Protein AF-A0A943JMK9-F1 (afdb_monomer_lite)

Radius of gyration: 13.57 Å; chains: 1; bounding box: 33×21×37 Å

Structure (mmCIF, N/CA/C/O backbone):
data_AF-A0A943JMK9-F1
#
_entry.id   AF-A0A943JMK9-F1
#
loop_
_atom_site.group_PDB
_atom_site.id
_atom_site.type_symbol
_atom_site.label_atom_id
_atom_site.label_alt_id
_atom_site.label_comp_id
_atom_site.label_asym_id
_atom_site.label_entity_id
_atom_site.label_seq_id
_atom_site.pdbx_PDB_ins_code
_atom_site.Cartn_x
_atom_site.Cartn_y
_atom_site.Cartn_z
_atom_site.occupancy
_atom_site.B_iso_or_equiv
_atom_site.auth_seq_id
_atom_site.auth_comp_id
_atom_site.auth_asym_id
_atom_site.auth_atom_id
_atom_site.pdbx_PDB_model_num
ATOM 1 N N . MET A 1 1 ? -11.585 9.710 -4.415 1.00 50.47 1 MET A N 1
ATOM 2 C CA . MET A 1 1 ? -12.813 9.747 -3.590 1.00 50.47 1 MET A CA 1
ATOM 3 C C . MET A 1 1 ? -12.878 8.525 -2.661 1.00 50.47 1 MET A C 1
ATOM 5 O O . MET A 1 1 ? -13.903 7.880 -2.619 1.00 50.47 1 MET A O 1
ATOM 9 N N . ILE A 1 2 ? -11.799 8.169 -1.939 1.00 51.81 2 ILE A N 1
ATOM 10 C CA . ILE A 1 2 ? -11.782 6.990 -1.035 1.00 51.81 2 ILE A CA 1
ATOM 11 C C . ILE A 1 2 ? -11.545 7.422 0.418 1.00 51.81 2 ILE A C 1
ATOM 13 O O . ILE A 1 2 ? -12.279 7.032 1.315 1.00 51.81 2 ILE A O 1
ATOM 17 N N . CYS A 1 3 ? -10.646 8.384 0.641 1.00 51.53 3 CYS A N 1
ATOM 18 C CA . CYS A 1 3 ? -10.374 8.906 1.982 1.00 51.53 3 CYS A CA 1
ATOM 19 C C . CYS A 1 3 ? -11.447 9.867 2.519 1.00 51.53 3 CYS A C 1
ATOM 21 O O . CYS A 1 3 ? -11.525 10.082 3.723 1.00 51.53 3 CYS A O 1
ATOM 23 N N . ARG A 1 4 ? -12.307 10.419 1.648 1.00 53.19 4 ARG A N 1
ATOM 24 C CA . ARG A 1 4 ? -13.478 11.210 2.073 1.00 53.19 4 ARG A CA 1
ATOM 25 C C . ARG A 1 4 ? -14.534 10.356 2.789 1.00 53.19 4 ARG A C 1
ATOM 27 O O . ARG A 1 4 ? -15.261 10.901 3.605 1.00 53.19 4 ARG A O 1
ATOM 34 N N . PHE A 1 5 ? -14.600 9.051 2.514 1.00 51.94 5 PHE A N 1
ATOM 35 C CA . PHE A 1 5 ? -15.592 8.147 3.112 1.00 51.94 5 PHE A CA 1
ATOM 36 C C . PHE A 1 5 ? -15.225 7.683 4.525 1.00 51.94 5 PHE A C 1
ATOM 38 O O . PHE A 1 5 ? -16.105 7.367 5.317 1.00 51.94 5 PHE A O 1
ATOM 45 N N . ALA A 1 6 ? -13.937 7.677 4.870 1.00 57.62 6 ALA A N 1
ATOM 46 C CA . ALA A 1 6 ? -13.479 7.151 6.152 1.00 57.62 6 ALA A CA 1
ATOM 47 C C . ALA A 1 6 ? -13.509 8.181 7.302 1.00 57.62 6 ALA A C 1
ATOM 49 O O . ALA A 1 6 ? -13.249 7.803 8.436 1.00 57.62 6 ALA A O 1
ATOM 50 N N . CYS A 1 7 ? -13.797 9.466 7.040 1.00 64.56 7 CYS A N 1
ATOM 51 C CA . CYS A 1 7 ? -13.809 10.555 8.040 1.00 64.56 7 CYS A CA 1
ATOM 52 C C . CYS A 1 7 ? -12.524 10.717 8.887 1.00 64.56 7 CYS A C 1
ATOM 54 O O . CYS A 1 7 ? -12.524 11.450 9.874 1.00 64.56 7 CYS A O 1
ATOM 56 N N . TYR A 1 8 ? -11.412 10.088 8.500 1.00 72.50 8 TYR A N 1
ATOM 57 C CA . TYR A 1 8 ? -10.123 10.222 9.178 1.00 72.50 8 TYR A CA 1
ATOM 58 C C . TYR A 1 8 ? -9.271 11.333 8.565 1.00 72.50 8 TYR A C 1
ATOM 60 O O . TYR A 1 8 ? -9.340 11.593 7.365 1.00 72.50 8 TYR A O 1
ATOM 68 N N . LYS A 1 9 ? -8.412 11.964 9.378 1.00 81.06 9 LYS A N 1
ATOM 69 C CA . LYS A 1 9 ? -7.323 12.797 8.848 1.00 81.06 9 LYS A CA 1
ATOM 70 C C . LYS A 1 9 ? -6.360 11.899 8.076 1.00 81.06 9 LYS A C 1
ATOM 72 O O . LYS A 1 9 ? -5.886 10.897 8.608 1.00 81.06 9 LYS A O 1
ATOM 77 N N . TYR A 1 10 ? -6.078 12.275 6.837 1.00 84.62 10 TYR A N 1
ATOM 78 C CA . TYR A 1 10 ? -5.176 11.546 5.959 1.00 84.62 10 TYR A CA 1
ATOM 79 C C . TYR A 1 10 ? -4.213 12.511 5.267 1.00 84.62 10 TYR A C 1
ATOM 81 O O . TYR A 1 10 ? -4.561 13.660 4.993 1.00 84.62 10 TYR A O 1
ATOM 89 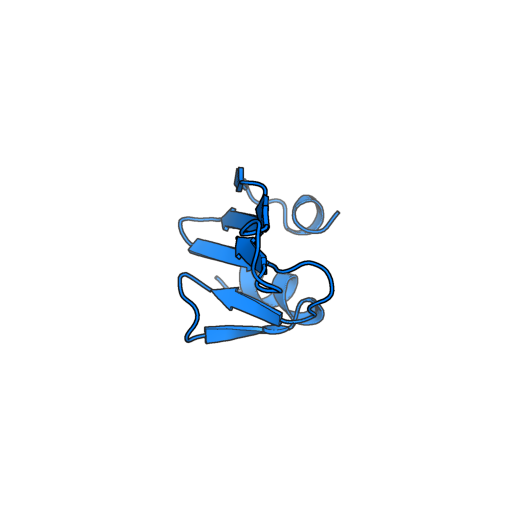N N . SER A 1 11 ? -3.017 12.021 4.955 1.00 87.56 11 SER A N 1
ATOM 90 C CA . SER A 1 11 ? -2.068 12.690 4.062 1.00 87.56 11 SER A CA 1
ATOM 91 C C . SER A 1 11 ? -1.900 11.856 2.799 1.00 87.56 11 SER A C 1
ATOM 93 O O . SER A 1 11 ? -1.884 10.629 2.878 1.00 87.56 11 SER A O 1
ATOM 95 N N . ILE A 1 12 ? -1.805 12.503 1.637 1.00 88.50 12 ILE A N 1
ATOM 96 C CA . ILE A 1 12 ? -1.559 11.822 0.362 1.00 88.50 12 ILE A CA 1
ATOM 97 C C . ILE A 1 12 ? -0.249 12.335 -0.212 1.00 88.50 12 ILE A C 1
ATOM 99 O O . ILE A 1 12 ? -0.096 13.532 -0.455 1.00 88.50 12 ILE A O 1
ATOM 103 N N . LYS A 1 13 ? 0.659 11.408 -0.502 1.00 90.38 13 LYS A N 1
ATOM 104 C CA . LYS A 1 13 ? 1.827 11.641 -1.342 1.00 90.38 13 LYS A CA 1
ATOM 105 C C . LYS A 1 13 ? 1.599 10.941 -2.675 1.00 90.38 13 LYS A C 1
ATOM 107 O O . LYS A 1 13 ? 1.470 9.719 -2.725 1.00 90.38 13 LYS A O 1
ATOM 112 N N . GLN A 1 14 ? 1.532 11.719 -3.751 1.00 88.69 14 GLN A N 1
ATOM 113 C CA . GLN A 1 14 ? 1.409 11.150 -5.088 1.00 88.69 14 GLN A CA 1
ATOM 114 C C . GLN A 1 14 ? 2.652 10.332 -5.450 1.00 88.69 14 GLN A C 1
ATOM 116 O O . GLN A 1 14 ? 3.786 10.726 -5.165 1.00 88.69 14 GLN A O 1
ATOM 121 N N . GLY A 1 15 ? 2.403 9.192 -6.086 1.00 88.62 15 GLY A N 1
ATOM 122 C CA . GLY A 1 15 ? 3.414 8.386 -6.742 1.00 88.62 15 GLY A CA 1
ATOM 123 C C . GLY A 1 15 ? 3.928 9.057 -8.012 1.00 88.62 15 GLY A C 1
ATOM 124 O O . GLY A 1 15 ? 3.388 10.055 -8.493 1.00 88.62 15 GLY A O 1
ATOM 125 N N . SER A 1 16 ? 4.982 8.486 -8.574 1.00 89.19 16 SER A N 1
ATOM 126 C CA . SER A 1 16 ? 5.634 8.977 -9.783 1.00 89.19 16 SER A CA 1
ATOM 127 C C . SER A 1 16 ? 6.049 7.814 -10.668 1.00 89.19 16 SER A C 1
ATOM 129 O O . SER A 1 16 ? 6.263 6.694 -10.204 1.00 89.19 16 SER A O 1
ATOM 131 N N . ILE A 1 17 ? 6.155 8.088 -11.963 1.00 90.69 17 ILE A N 1
ATOM 132 C CA . ILE A 1 17 ? 6.643 7.129 -12.946 1.00 90.69 17 ILE A CA 1
ATOM 133 C C . 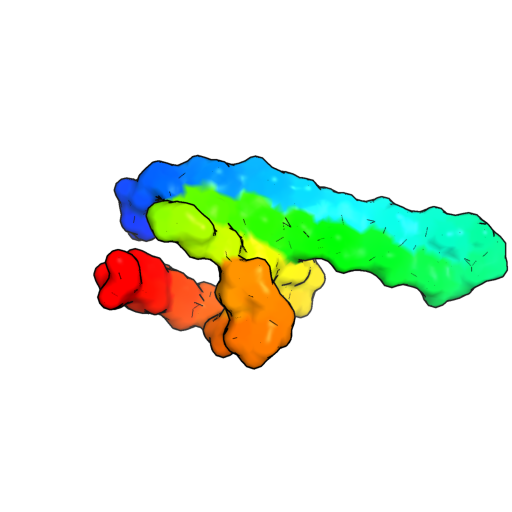ILE A 1 17 ? 7.963 7.671 -13.478 1.00 90.69 17 ILE A C 1
ATOM 135 O O . ILE A 1 17 ? 8.014 8.782 -14.006 1.00 90.69 17 ILE A O 1
ATOM 139 N N . ILE A 1 18 ? 9.029 6.892 -13.322 1.00 89.31 18 ILE A N 1
ATOM 140 C CA . ILE A 1 18 ? 10.363 7.235 -13.806 1.00 89.31 18 ILE A CA 1
ATOM 141 C C . ILE A 1 18 ? 10.698 6.278 -14.943 1.00 89.31 18 ILE A C 1
ATOM 143 O O . ILE A 1 18 ? 10.832 5.071 -14.745 1.00 89.31 18 ILE A O 1
ATOM 147 N N . ASN A 1 19 ? 10.829 6.829 -16.146 1.00 89.88 19 ASN A N 1
ATOM 148 C CA . ASN A 1 19 ? 11.247 6.074 -17.318 1.00 89.88 19 ASN A CA 1
ATOM 149 C C . ASN A 1 19 ? 12.776 6.132 -17.456 1.00 89.88 19 ASN A C 1
ATOM 151 O O . ASN A 1 19 ? 13.353 7.220 -17.564 1.00 89.88 19 ASN A O 1
ATOM 155 N N . ILE A 1 20 ? 13.432 4.970 -17.458 1.00 88.56 20 ILE A N 1
ATOM 156 C CA . ILE A 1 20 ? 14.882 4.873 -17.621 1.00 88.56 20 ILE A CA 1
ATOM 157 C C . ILE A 1 20 ? 15.190 4.903 -19.118 1.00 88.56 20 ILE A C 1
ATOM 159 O O . ILE A 1 20 ? 15.078 3.900 -19.821 1.00 88.56 20 ILE A O 1
ATOM 163 N N . LYS A 1 21 ? 15.591 6.077 -19.618 1.00 84.31 21 LYS A N 1
ATOM 164 C CA . LYS A 1 21 ? 15.914 6.273 -21.038 1.00 84.31 21 LYS A CA 1
ATOM 165 C C . LYS A 1 21 ? 16.951 5.238 -21.501 1.00 84.31 21 LYS A C 1
ATOM 167 O O . LYS A 1 21 ? 17.945 5.021 -20.814 1.00 84.31 21 LYS A O 1
ATOM 172 N N . ARG A 1 22 ? 16.739 4.689 -22.705 1.00 84.69 22 ARG A N 1
ATOM 173 C CA . ARG A 1 22 ? 17.518 3.625 -23.385 1.00 84.69 22 ARG A CA 1
ATOM 174 C C . ARG A 1 22 ? 17.164 2.178 -23.023 1.00 84.69 22 ARG A C 1
ATOM 176 O O . ARG A 1 22 ? 17.547 1.303 -23.788 1.00 84.69 22 ARG A O 1
ATOM 183 N N . ASN A 1 23 ? 16.386 1.928 -21.968 1.00 83.50 23 ASN A N 1
ATOM 184 C CA . ASN A 1 23 ? 15.892 0.590 -21.628 1.00 83.50 23 ASN A CA 1
ATOM 185 C C . ASN A 1 23 ? 14.354 0.577 -21.604 1.00 83.50 23 ASN A C 1
ATOM 187 O O . ASN A 1 23 ? 13.731 1.575 -21.258 1.00 83.50 23 ASN A O 1
ATOM 191 N N . ASN A 1 24 ? 13.722 -0.562 -21.901 1.00 86.19 24 ASN A N 1
ATOM 192 C CA . ASN A 1 24 ? 12.262 -0.737 -21.787 1.00 86.19 24 ASN A CA 1
ATOM 193 C C . ASN A 1 24 ? 11.828 -1.001 -20.329 1.00 86.19 24 ASN A C 1
ATOM 195 O O . ASN A 1 24 ? 11.011 -1.879 -20.062 1.00 86.19 24 ASN A O 1
ATOM 199 N N . ILE A 1 25 ? 12.431 -0.290 -19.373 1.00 90.88 25 ILE A N 1
ATOM 200 C CA . ILE A 1 25 ? 12.214 -0.482 -17.937 1.00 90.88 25 ILE A CA 1
ATOM 201 C C . ILE A 1 25 ? 11.648 0.809 -17.358 1.00 90.88 25 ILE A C 1
ATOM 203 O O . ILE A 1 25 ? 12.219 1.891 -17.513 1.00 90.88 25 ILE A O 1
ATOM 207 N N . VAL A 1 26 ? 10.531 0.670 -16.652 1.00 89.81 26 VAL A N 1
ATOM 208 C CA . VAL A 1 26 ? 9.832 1.776 -16.005 1.00 89.81 26 VAL A CA 1
ATOM 209 C C . VAL A 1 26 ? 9.754 1.496 -14.514 1.00 89.81 26 VAL A C 1
ATOM 211 O O . VAL A 1 26 ? 9.273 0.445 -14.095 1.00 89.81 26 VAL A O 1
ATOM 214 N N . TYR A 1 27 ? 10.214 2.452 -13.711 1.00 88.50 27 TYR A N 1
ATOM 215 C CA . TYR A 1 27 ? 10.043 2.415 -12.268 1.00 88.50 27 TYR A CA 1
ATOM 216 C C . TYR A 1 27 ? 8.739 3.120 -11.892 1.00 88.50 27 TYR A C 1
ATOM 218 O O . TYR A 1 27 ? 8.512 4.268 -12.281 1.00 88.50 27 TYR A O 1
ATOM 226 N N . VAL A 1 28 ? 7.885 2.436 -11.132 1.00 89.25 28 VAL A N 1
ATOM 227 C CA . VAL A 1 28 ? 6.590 2.961 -10.687 1.00 89.25 28 VAL A CA 1
ATOM 228 C C . VAL A 1 28 ? 6.614 3.093 -9.173 1.00 89.25 28 VAL A C 1
ATOM 230 O O . VAL A 1 28 ? 6.659 2.100 -8.451 1.00 89.25 28 VAL A O 1
ATOM 233 N N . SER A 1 29 ? 6.576 4.331 -8.693 1.00 90.69 29 SER A N 1
ATOM 234 C CA . SER A 1 29 ? 6.397 4.632 -7.278 1.00 90.69 29 SER A CA 1
ATOM 235 C C . SER A 1 29 ? 4.899 4.654 -6.945 1.00 90.69 29 SER A C 1
ATOM 237 O O . SER A 1 29 ? 4.138 5.306 -7.672 1.00 90.69 29 SER A O 1
ATOM 239 N N . PRO A 1 30 ? 4.449 3.967 -5.878 1.00 92.62 30 PRO A N 1
ATOM 240 C CA . PRO A 1 30 ? 3.044 3.958 -5.488 1.00 92.62 30 PRO A CA 1
ATOM 241 C C . PRO A 1 30 ? 2.586 5.328 -4.983 1.00 92.62 30 PRO A C 1
ATOM 243 O O . PRO A 1 30 ? 3.372 6.130 -4.474 1.00 92.62 30 PRO A O 1
ATOM 246 N N . HIS A 1 31 ? 1.279 5.568 -5.055 1.00 91.50 31 HIS A N 1
ATOM 247 C CA . HIS A 1 31 ? 0.642 6.617 -4.263 1.00 91.50 31 HIS A CA 1
ATOM 248 C C . HIS A 1 31 ? 0.584 6.158 -2.812 1.00 91.50 31 HIS A C 1
ATOM 250 O O . HIS A 1 31 ? 0.156 5.038 -2.537 1.00 91.50 31 HIS A O 1
ATOM 256 N N . ILE A 1 32 ? 1.006 7.018 -1.892 1.00 92.81 32 ILE A N 1
ATOM 257 C CA . ILE A 1 32 ? 1.057 6.702 -0.466 1.00 92.81 32 ILE A CA 1
ATOM 258 C C . ILE A 1 32 ? -0.012 7.516 0.241 1.00 92.81 32 ILE A C 1
ATOM 260 O O . ILE A 1 32 ? -0.036 8.745 0.147 1.00 92.81 32 ILE A O 1
ATOM 264 N N . ILE A 1 33 ? -0.889 6.826 0.958 1.00 90.88 33 ILE A N 1
ATOM 265 C CA . ILE A 1 33 ? -1.887 7.440 1.827 1.00 90.88 33 ILE A CA 1
ATOM 266 C C . ILE A 1 33 ? -1.510 7.107 3.263 1.00 90.88 33 ILE A C 1
ATOM 268 O O . ILE A 1 33 ? -1.436 5.938 3.615 1.00 90.88 33 ILE A O 1
ATOM 272 N N . THR A 1 34 ? -1.289 8.113 4.097 1.00 89.94 34 THR A N 1
ATOM 273 C CA . THR A 1 34 ? -0.971 7.912 5.515 1.00 89.94 34 THR A CA 1
ATOM 274 C C . THR A 1 34 ? -2.203 8.211 6.363 1.00 89.94 34 THR A C 1
ATOM 276 O O . THR A 1 34 ? -2.757 9.310 6.272 1.00 89.94 34 THR A O 1
ATOM 279 N N . ILE A 1 35 ? -2.634 7.245 7.180 1.00 88.19 35 ILE A N 1
ATOM 280 C CA . ILE A 1 35 ? -3.789 7.345 8.091 1.00 88.19 35 ILE A CA 1
ATOM 281 C C . ILE A 1 35 ? -3.383 6.735 9.434 1.00 88.19 35 ILE A C 1
ATOM 283 O O . ILE A 1 35 ? -2.957 5.583 9.459 1.00 88.19 35 ILE A O 1
ATOM 287 N N . LYS A 1 36 ? -3.528 7.482 10.542 1.00 83.50 36 LYS A N 1
ATOM 288 C CA . LYS A 1 36 ? -3.126 7.035 11.897 1.00 83.50 36 LYS A CA 1
ATOM 289 C C . LYS A 1 36 ? -1.733 6.366 11.905 1.00 83.50 36 LYS A C 1
ATOM 291 O O . LYS A 1 36 ? -1.588 5.259 12.402 1.00 83.50 36 LYS A O 1
ATOM 296 N N . GLU A 1 37 ? -0.748 6.996 11.258 1.00 85.69 37 GLU A N 1
ATOM 297 C CA . GLU A 1 37 ? 0.647 6.512 11.130 1.00 85.69 37 GLU A CA 1
ATOM 298 C C . GLU A 1 37 ? 0.873 5.277 10.239 1.00 85.69 37 GLU A C 1
ATOM 300 O O . GLU A 1 37 ? 2.014 4.979 9.895 1.00 85.69 37 GLU A O 1
ATOM 305 N N . ASN A 1 38 ? -0.185 4.611 9.771 1.00 88.88 38 ASN A N 1
ATOM 306 C CA . ASN A 1 38 ? -0.068 3.532 8.794 1.00 88.88 38 ASN A CA 1
ATOM 307 C C . ASN A 1 38 ? -0.008 4.087 7.369 1.00 88.88 38 ASN A C 1
ATOM 309 O O . ASN A 1 38 ? -0.799 4.959 6.993 1.00 88.88 38 ASN A O 1
ATOM 313 N N . ASN A 1 39 ? 0.903 3.543 6.564 1.00 92.12 39 ASN A N 1
ATOM 314 C CA . ASN A 1 39 ? 1.060 3.886 5.156 1.00 92.12 39 ASN A CA 1
ATOM 315 C C . ASN A 1 39 ? 0.334 2.868 4.277 1.00 92.12 39 ASN A C 1
ATOM 317 O O . ASN A 1 39 ? 0.571 1.671 4.368 1.00 92.12 39 ASN A O 1
ATOM 321 N N . TYR A 1 40 ? -0.511 3.350 3.380 1.00 91.94 40 TYR A N 1
ATOM 322 C CA . TYR A 1 40 ? -1.232 2.540 2.410 1.00 91.94 40 TYR A CA 1
ATOM 323 C C . TYR A 1 40 ? -0.679 2.839 1.021 1.00 91.94 40 TYR A C 1
ATOM 325 O O . TYR A 1 40 ? -0.776 3.972 0.545 1.00 91.94 40 TYR A O 1
ATOM 333 N N . LEU A 1 41 ? -0.078 1.835 0.385 1.00 93.94 41 LEU A N 1
ATOM 334 C CA . LEU A 1 41 ? 0.559 1.962 -0.924 1.00 93.94 41 LEU A CA 1
ATOM 335 C C . LEU A 1 41 ? -0.414 1.492 -2.006 1.00 93.94 41 LEU A C 1
ATOM 337 O O . LEU A 1 41 ? -0.872 0.345 -1.994 1.00 93.94 41 LEU A O 1
ATOM 341 N N . ILE A 1 42 ? -0.723 2.382 -2.946 1.00 92.00 42 ILE A N 1
ATOM 342 C CA . ILE A 1 42 ? -1.716 2.168 -3.998 1.00 92.00 42 ILE A CA 1
ATOM 343 C C . ILE A 1 42 ? -1.056 2.338 -5.360 1.00 92.00 42 ILE A C 1
ATOM 345 O O . ILE A 1 42 ? -0.394 3.340 -5.636 1.00 92.00 42 ILE A O 1
ATOM 349 N N . PHE A 1 43 ? -1.294 1.369 -6.238 1.00 90.56 43 PHE A N 1
ATOM 350 C CA . PHE A 1 43 ? -0.843 1.408 -7.621 1.00 90.56 43 PHE A CA 1
ATOM 351 C C . PHE A 1 43 ? -2.018 1.686 -8.552 1.00 90.56 43 PHE A C 1
ATOM 353 O O . PHE A 1 43 ? -3.100 1.121 -8.397 1.00 90.56 43 PHE A O 1
ATOM 360 N N . ASN A 1 44 ? -1.794 2.543 -9.546 1.00 85.75 44 ASN A N 1
ATOM 361 C CA . ASN A 1 44 ? -2.784 2.777 -10.589 1.00 85.75 44 ASN A CA 1
ATOM 362 C C . ASN A 1 44 ? -3.046 1.470 -11.355 1.00 85.75 44 ASN A C 1
ATOM 364 O O . ASN A 1 44 ? -2.102 0.809 -11.781 1.00 85.75 44 ASN A O 1
ATOM 368 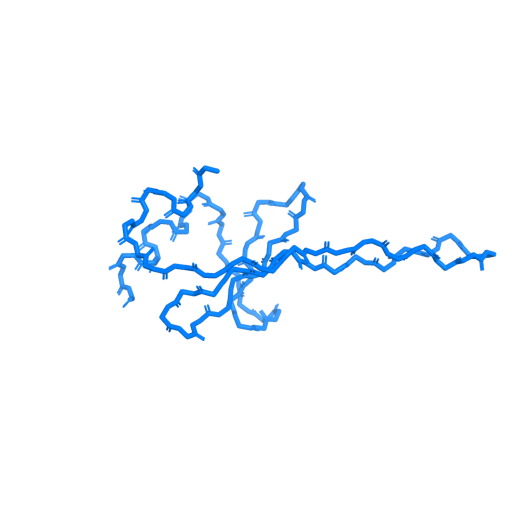N N . GLY A 1 45 ? -4.321 1.109 -11.526 1.00 86.19 45 GLY A N 1
ATOM 369 C CA . GLY A 1 45 ? -4.727 -0.123 -12.213 1.00 86.19 45 GLY A CA 1
ATOM 370 C C . GLY A 1 45 ? -4.625 -1.403 -11.373 1.00 86.19 45 GLY A C 1
ATOM 371 O O . GLY A 1 45 ? -4.770 -2.489 -11.925 1.00 86.19 45 GLY A O 1
ATOM 372 N N . SER A 1 46 ? -4.380 -1.299 -10.062 1.00 89.62 46 SER A N 1
ATOM 373 C CA . SER A 1 46 ? -4.349 -2.439 -9.140 1.00 89.62 46 SER A CA 1
ATOM 374 C C . SER A 1 46 ? -5.481 -2.356 -8.119 1.00 89.62 46 SER A C 1
ATOM 376 O O . SER A 1 46 ? -5.667 -1.327 -7.474 1.00 89.62 46 SER A O 1
ATOM 378 N N . ASP A 1 47 ? -6.157 -3.482 -7.889 1.00 91.38 47 ASP A N 1
ATOM 379 C CA . ASP A 1 47 ? -7.132 -3.636 -6.800 1.00 91.38 47 ASP A CA 1
ATOM 380 C C . ASP A 1 47 ? -6.482 -4.005 -5.459 1.00 91.38 47 ASP A C 1
ATOM 382 O O . ASP A 1 47 ? -7.178 -4.236 -4.469 1.00 91.38 47 ASP A O 1
ATOM 386 N N . LYS A 1 48 ? -5.151 -4.106 -5.408 1.00 93.31 48 LYS A N 1
ATOM 387 C CA . LYS A 1 48 ? -4.398 -4.411 -4.187 1.00 93.31 48 LYS A CA 1
ATOM 388 C C . LYS A 1 48 ? -3.856 -3.134 -3.560 1.00 93.31 48 LYS A C 1
ATOM 390 O O . LYS A 1 48 ? -3.242 -2.315 -4.244 1.00 93.31 48 LYS A O 1
ATOM 395 N N . VAL A 1 49 ? -4.026 -3.033 -2.249 1.00 92.69 49 VAL A N 1
ATOM 396 C CA . VAL A 1 49 ? -3.495 -1.968 -1.400 1.00 92.69 49 VAL A CA 1
ATOM 397 C C . VAL A 1 49 ? -2.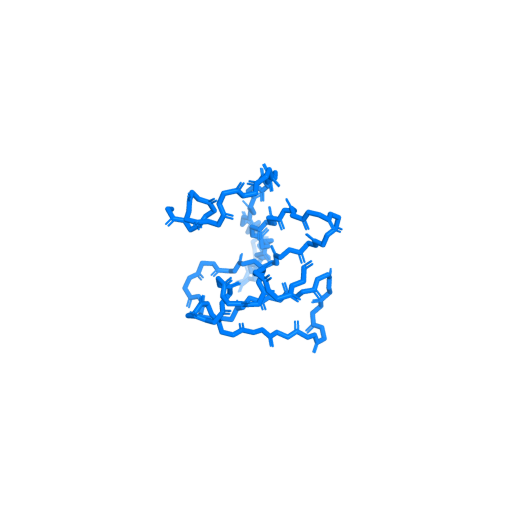528 -2.599 -0.414 1.00 92.69 49 VAL A C 1
ATOM 399 O O . VAL A 1 49 ? -2.924 -3.479 0.348 1.00 92.69 49 VAL A O 1
ATOM 402 N N . PHE A 1 50 ? -1.274 -2.165 -0.430 1.00 93.94 50 PHE A N 1
ATOM 403 C CA . PHE A 1 50 ? -0.257 -2.671 0.491 1.00 93.94 50 PHE A CA 1
ATOM 404 C C . PHE A 1 50 ? -0.2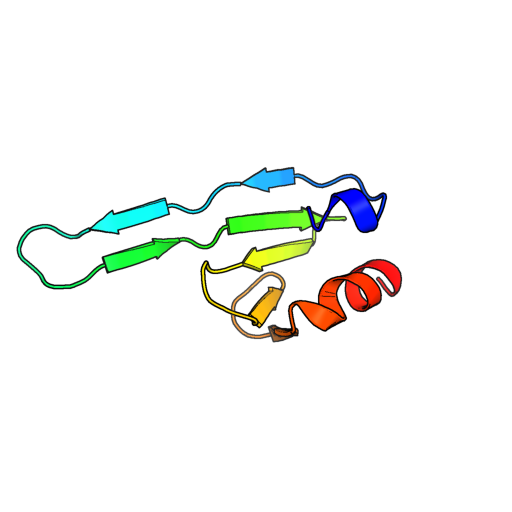12 -1.836 1.770 1.00 93.94 50 PHE A C 1
ATOM 406 O O . PHE A 1 50 ? -0.510 -0.641 1.731 1.00 93.94 50 PHE A O 1
ATOM 413 N N . ILE A 1 51 ? 0.141 -2.461 2.893 1.00 92.50 51 ILE A N 1
ATOM 414 C CA . ILE A 1 51 ? 0.101 -1.842 4.224 1.00 92.50 51 ILE A CA 1
ATOM 415 C C . ILE A 1 51 ? 1.513 -1.786 4.798 1.00 92.50 51 ILE A C 1
ATOM 417 O O . ILE A 1 51 ? 2.103 -2.827 5.070 1.00 92.50 51 ILE A O 1
ATOM 421 N N . ASN A 1 52 ? 1.993 -0.568 5.049 1.00 90.25 52 ASN A N 1
ATOM 422 C CA . ASN A 1 52 ? 3.317 -0.164 5.533 1.00 90.25 52 ASN A CA 1
ATOM 423 C C . ASN A 1 52 ? 4.473 -0.555 4.603 1.00 90.25 52 ASN A C 1
ATOM 425 O O . ASN A 1 52 ? 5.250 0.304 4.187 1.00 90.25 52 ASN A O 1
ATOM 429 N N . ASP A 1 53 ? 4.533 -1.824 4.233 1.00 90.19 53 ASP A N 1
ATOM 430 C CA . ASP A 1 53 ? 5.494 -2.442 3.335 1.00 90.19 53 ASP A CA 1
ATOM 431 C C . ASP A 1 53 ? 4.770 -3.315 2.290 1.00 90.19 53 ASP A C 1
ATOM 433 O O . ASP A 1 53 ? 3.544 -3.299 2.182 1.00 90.19 53 ASP A O 1
ATOM 437 N N . TYR A 1 54 ? 5.520 -4.061 1.477 1.00 89.44 54 TYR A N 1
ATOM 438 C CA . TYR A 1 54 ? 4.969 -4.873 0.384 1.00 89.44 54 TYR A CA 1
ATOM 439 C C . TYR A 1 54 ? 4.550 -6.296 0.792 1.00 89.44 54 TYR A C 1
ATOM 441 O O . TYR A 1 54 ? 4.091 -7.063 -0.054 1.00 89.44 54 TYR A O 1
ATOM 449 N N . SER A 1 55 ? 4.696 -6.673 2.064 1.00 90.75 55 SER A N 1
ATOM 450 C CA . SER A 1 55 ? 4.453 -8.043 2.539 1.00 90.75 55 SER A CA 1
ATOM 451 C C . SER A 1 55 ? 2.971 -8.321 2.766 1.00 90.75 55 SER A C 1
ATOM 453 O O . SER A 1 55 ? 2.499 -9.431 2.525 1.00 90.75 55 SER A O 1
ATOM 455 N N . LYS A 1 56 ? 2.224 -7.316 3.239 1.00 92.50 56 LYS A N 1
ATOM 456 C CA . LYS A 1 56 ? 0.788 -7.426 3.517 1.00 92.50 56 LYS A CA 1
ATOM 457 C C . LYS A 1 56 ? -0.001 -6.563 2.551 1.00 92.50 56 LYS A C 1
ATOM 459 O O . LYS A 1 56 ? 0.324 -5.397 2.335 1.00 92.50 56 LYS A O 1
ATOM 464 N N . TYR A 1 57 ? -1.071 -7.130 2.009 1.00 94.19 57 TYR A N 1
ATOM 465 C CA . TYR A 1 57 ? -2.001 -6.400 1.165 1.00 94.19 57 TYR A CA 1
ATOM 466 C C . TYR A 1 57 ? -3.448 -6.755 1.489 1.00 94.19 57 TYR A C 1
ATOM 468 O O . TYR A 1 57 ? -3.754 -7.856 1.946 1.00 94.19 57 TYR A O 1
ATOM 476 N N . ILE A 1 58 ? -4.333 -5.810 1.202 1.00 92.94 58 ILE A N 1
ATOM 477 C CA . ILE A 1 58 ? -5.785 -5.955 1.250 1.00 92.94 58 ILE A CA 1
ATOM 478 C C . ILE A 1 58 ? -6.371 -5.542 -0.097 1.00 92.94 58 ILE A C 1
ATOM 480 O O . ILE A 1 58 ? -5.722 -4.860 -0.894 1.00 92.94 58 ILE A O 1
ATOM 484 N N . LYS A 1 59 ? -7.596 -5.976 -0.387 1.00 92.19 59 LYS A N 1
ATOM 485 C CA . LYS A 1 59 ? -8.296 -5.520 -1.590 1.00 92.19 59 LYS A CA 1
ATOM 486 C C . LYS A 1 59 ? -8.821 -4.106 -1.375 1.00 92.19 59 LYS A C 1
ATOM 488 O O . LYS A 1 59 ? -9.261 -3.762 -0.281 1.00 92.19 59 LYS A O 1
ATOM 493 N N . LEU A 1 60 ? -8.849 -3.313 -2.443 1.00 88.00 60 LEU A N 1
ATOM 494 C CA . LEU A 1 60 ? -9.358 -1.943 -2.433 1.00 88.00 60 LEU A CA 1
ATOM 495 C C . LEU A 1 60 ? -10.800 -1.874 -1.905 1.00 88.00 60 LEU A C 1
ATOM 497 O O . LEU A 1 60 ? -11.131 -0.961 -1.158 1.00 88.00 60 LEU A O 1
ATOM 501 N N . LYS A 1 61 ? -11.634 -2.870 -2.234 1.00 87.75 61 LYS A N 1
ATOM 502 C CA . LYS A 1 61 ? -13.017 -2.984 -1.743 1.00 87.75 61 LYS A CA 1
ATOM 503 C C . LYS A 1 61 ? -13.108 -3.071 -0.214 1.00 87.75 61 LYS A C 1
ATOM 505 O O . LYS A 1 61 ? -14.059 -2.561 0.366 1.00 87.75 61 LYS A O 1
ATOM 510 N N . ASP A 1 62 ? -12.116 -3.682 0.425 1.00 89.06 62 ASP A N 1
ATOM 511 C CA . ASP A 1 62 ? -12.131 -3.978 1.859 1.00 89.06 62 ASP A CA 1
ATOM 512 C C . ASP A 1 62 ? -11.375 -2.913 2.680 1.00 89.06 62 ASP A C 1
ATOM 514 O O . ASP A 1 62 ? -11.346 -2.975 3.910 1.00 89.06 62 ASP A O 1
ATOM 518 N N . ILE A 1 63 ? -10.787 -1.905 2.017 1.00 87.31 63 ILE A N 1
ATOM 519 C CA . ILE A 1 63 ? -9.954 -0.878 2.660 1.00 87.31 63 ILE A CA 1
ATOM 520 C C . ILE A 1 63 ? -10.733 -0.060 3.695 1.00 87.31 63 ILE A C 1
ATOM 522 O O . ILE A 1 63 ? -10.207 0.263 4.755 1.00 87.31 63 ILE A O 1
ATOM 526 N N . GLU A 1 64 ? -11.999 0.253 3.414 1.00 84.00 64 GLU A N 1
ATOM 527 C CA . GLU A 1 64 ? -12.831 1.060 4.306 1.00 84.00 64 GLU A CA 1
ATOM 528 C C . GLU A 1 64 ? -13.116 0.316 5.613 1.00 84.00 64 GLU A C 1
ATOM 530 O O . GLU A 1 64 ? -12.964 0.883 6.695 1.00 84.00 64 GLU A O 1
ATOM 535 N N . ALA A 1 65 ? -13.489 -0.964 5.515 1.00 86.56 65 ALA A N 1
ATOM 536 C CA . ALA A 1 65 ? -13.728 -1.811 6.677 1.00 86.56 65 ALA A CA 1
ATOM 537 C C . ALA A 1 65 ? -12.444 -1.990 7.499 1.00 86.56 65 ALA A C 1
ATOM 539 O O . ALA A 1 65 ? -12.476 -1.875 8.724 1.00 86.56 65 ALA A O 1
ATOM 540 N N . TYR A 1 66 ? -11.306 -2.184 6.826 1.00 87.31 66 TYR A N 1
ATOM 541 C CA . TYR A 1 66 ? -10.006 -2.315 7.478 1.00 87.31 66 TYR A CA 1
ATOM 542 C C . TYR A 1 66 ? -9.615 -1.054 8.266 1.00 87.31 66 TYR A C 1
ATOM 544 O O . TYR A 1 66 ? -9.232 -1.159 9.427 1.00 87.31 66 TYR A O 1
ATOM 552 N N . ILE A 1 67 ? -9.772 0.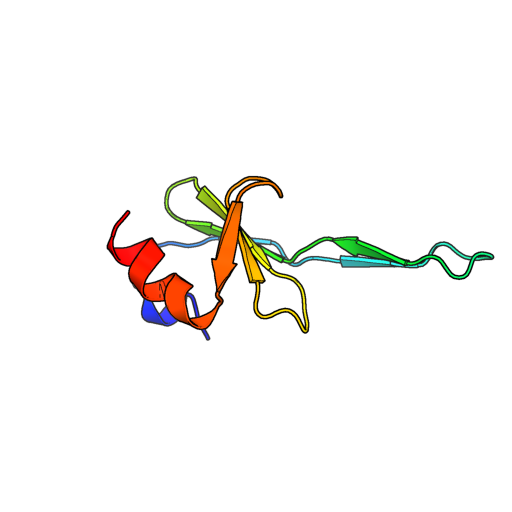137 7.673 1.00 84.56 67 ILE A N 1
ATOM 553 C CA . ILE A 1 67 ? -9.462 1.421 8.330 1.00 84.56 67 ILE A CA 1
ATOM 554 C C . ILE A 1 67 ? -10.423 1.719 9.493 1.00 84.56 67 ILE A C 1
ATOM 556 O O . ILE A 1 67 ? -10.044 2.398 10.439 1.00 84.56 67 ILE A O 1
ATOM 560 N N . LYS A 1 68 ? -11.676 1.247 9.451 1.00 83.00 68 LYS A N 1
ATOM 561 C CA . LYS A 1 68 ? -12.620 1.420 10.573 1.00 83.00 68 LYS A CA 1
ATOM 562 C C . LYS A 1 68 ? -12.342 0.465 11.733 1.00 83.00 68 LYS A C 1
ATOM 564 O O . LYS A 1 68 ? -12.619 0.814 12.875 1.00 83.00 68 LYS A O 1
ATOM 569 N N . SER A 1 69 ? -11.818 -0.725 11.443 1.00 82.50 69 SER A N 1
ATOM 570 C CA . SER A 1 69 ? -11.493 -1.738 12.452 1.00 82.50 69 SER A CA 1
ATOM 571 C C . SER A 1 69 ? -10.179 -1.470 13.202 1.00 82.50 69 SER A C 1
ATOM 573 O O . SER A 1 69 ? -9.923 -2.152 14.192 1.00 82.50 69 SER A O 1
ATOM 575 N N . ASN A 1 70 ? -9.355 -0.532 12.722 1.00 67.62 70 ASN A N 1
ATOM 576 C CA . ASN A 1 70 ? -8.021 -0.186 13.234 1.00 67.62 70 ASN A CA 1
ATOM 577 C C . ASN A 1 70 ? -7.943 1.325 13.488 1.00 67.62 70 ASN A C 1
ATOM 579 O O . ASN A 1 70 ? -7.762 1.802 14.629 1.00 67.62 70 ASN A O 1
#

Secondary structure (DSSP, 8-state):
--TTTS-S-EEEE---EEE-TTSS-EEEPPEEEEETTEEEEE-TT-SEEEESSSS-EEEGGGHHHHHHH-

Foldseek 3Di:
DQVVVQPFDKDKDCWDWDDDPPDPDIDTFFIWIATPNWTWGHDPPDQWIAINDNPDIDGVVCVSVVSVVD

Sequence (70 aa):
MICRFACYKYSIKQGSIINIKRNNIVYVSPHIITIKENNYLIFNGSDKVFINDYSKYIKLKDIEAYIKSN

pLDDT: mean 84.98, std 11.16, range [50.47, 94.19]